Protein AF-A0A953W7Q6-F1 (afdb_monomer_lite)

Sequence (177 aa):
MTNTPSAGTPSPATGPSASTGGFDSTLIAAFLAIGSIFWIFVAARTTDPLMQAHSFVFLSAFILGGFALGWHLYGGGAKSDGYEMGVVKAGVFASMFWGIAGFLVGLIIALQLAYPNLLYFENLPWLNFGRLRPLHTSAVIFAFGGNVLMATSFYVVQRTCRARLYGGLAPWFVFWG

Foldseek 3Di:
DDDDDDPDDPDPPPDPPPPLVPPLLVVQLVVLVVQLVVLVVQLVPDPDPVSVVVSVVSNVVSVVSNVVSVCCVVVDDPPDPAAPCVLLVVLVVQLVVLQVVLVVLVVLLVVCVVCVPPNQDPPDPCNHSVNSVVVSVCSVVCRNVVSVVLSVVSVVCCVVVVHYDRSVCVSVVVSVD

Structure (mmCIF, N/CA/C/O backbone):
data_AF-A0A953W7Q6-F1
#
_entry.id   AF-A0A953W7Q6-F1
#
loop_
_atom_site.group_PDB
_atom_site.id
_atom_site.type_symbol
_atom_site.label_atom_id
_atom_site.label_alt_id
_atom_site.label_comp_id
_atom_site.label_asym_id
_atom_site.label_entity_id
_atom_site.label_seq_id
_atom_site.pdbx_PDB_ins_code
_atom_site.Cartn_x
_atom_site.Cartn_y
_atom_site.Cartn_z
_atom_site.occupancy
_atom_site.B_iso_or_equiv
_atom_site.auth_seq_id
_atom_site.auth_comp_id
_atom_site.auth_asym_id
_atom_site.auth_atom_id
_atom_site.pdbx_PDB_model_num
ATOM 1 N N . MET A 1 1 ? 12.929 37.566 -41.428 1.00 42.78 1 MET A N 1
ATOM 2 C CA . MET A 1 1 ? 14.152 36.785 -41.145 1.00 42.78 1 MET A CA 1
ATOM 3 C C . MET A 1 1 ? 14.306 36.679 -39.636 1.00 42.78 1 MET A C 1
ATOM 5 O O . MET A 1 1 ? 14.917 37.538 -39.021 1.00 42.78 1 MET A O 1
ATOM 9 N N . THR A 1 2 ? 13.684 35.674 -39.029 1.00 42.12 2 THR A N 1
ATOM 10 C CA . THR A 1 2 ? 13.817 35.368 -37.598 1.00 42.12 2 THR A CA 1
ATOM 11 C C . THR A 1 2 ? 14.018 33.863 -37.503 1.00 42.12 2 THR A C 1
ATOM 13 O O . THR A 1 2 ? 13.089 33.093 -37.732 1.00 42.12 2 THR A O 1
ATOM 16 N N . ASN A 1 3 ? 15.270 33.462 -37.294 1.00 40.69 3 ASN A N 1
ATOM 17 C CA . ASN A 1 3 ? 15.700 32.073 -37.203 1.00 40.69 3 ASN A CA 1
ATOM 18 C C . ASN A 1 3 ? 15.048 31.397 -35.989 1.00 40.69 3 ASN A C 1
ATOM 20 O O . ASN A 1 3 ? 15.324 31.763 -34.850 1.00 40.69 3 ASN A O 1
ATOM 24 N N . THR A 1 4 ? 14.201 30.400 -36.231 1.00 51.31 4 THR A N 1
ATOM 25 C CA . THR A 1 4 ? 13.786 29.418 -35.226 1.00 51.31 4 THR A CA 1
ATOM 26 C C . THR A 1 4 ? 14.914 28.397 -35.039 1.00 51.31 4 THR A C 1
ATOM 28 O O . THR A 1 4 ? 15.297 27.765 -36.027 1.00 51.31 4 THR A O 1
ATOM 31 N N . PRO A 1 5 ? 15.451 28.180 -33.827 1.00 43.41 5 PRO A N 1
ATOM 32 C CA . PRO A 1 5 ? 16.357 27.068 -33.581 1.00 43.41 5 PRO A CA 1
ATOM 33 C C . PRO A 1 5 ? 15.558 25.761 -33.602 1.00 43.41 5 PRO A C 1
ATOM 35 O O . PRO A 1 5 ? 14.675 25.546 -32.771 1.00 43.41 5 PRO A O 1
ATOM 38 N N . SER A 1 6 ? 15.858 24.885 -34.562 1.00 43.59 6 SER A N 1
ATOM 39 C CA . SER A 1 6 ? 15.364 23.510 -34.596 1.00 43.59 6 SER A CA 1
ATOM 40 C C . SER A 1 6 ? 15.918 22.753 -33.389 1.00 43.59 6 SER A C 1
ATOM 42 O O . SER A 1 6 ? 17.106 22.423 -33.346 1.00 43.59 6 SER A O 1
ATOM 44 N N . ALA A 1 7 ? 15.069 22.492 -32.396 1.00 45.12 7 ALA A N 1
ATOM 45 C CA . ALA A 1 7 ? 15.386 21.586 -31.305 1.00 45.12 7 ALA A CA 1
ATOM 46 C C . ALA A 1 7 ? 15.611 20.187 -31.895 1.00 45.12 7 ALA A C 1
ATOM 48 O O . ALA A 1 7 ? 14.668 19.514 -32.311 1.00 45.12 7 ALA A O 1
ATOM 49 N N . GLY A 1 8 ? 16.880 19.790 -31.987 1.00 40.59 8 GLY A N 1
ATOM 50 C CA . GLY A 1 8 ? 17.274 18.451 -32.387 1.00 40.59 8 GLY A CA 1
ATOM 51 C C . GLY A 1 8 ? 16.593 17.426 -31.490 1.00 40.59 8 GLY A C 1
ATOM 52 O O . GLY A 1 8 ? 16.661 17.503 -30.264 1.00 40.59 8 GLY A O 1
ATOM 53 N N . THR A 1 9 ? 15.917 16.470 -32.113 1.00 50.75 9 THR A N 1
ATOM 54 C CA . THR A 1 9 ? 15.455 15.248 -31.464 1.00 50.75 9 THR A CA 1
ATOM 55 C C . THR A 1 9 ? 16.659 14.568 -30.804 1.00 50.75 9 THR A C 1
ATOM 57 O O . THR A 1 9 ? 17.615 14.250 -31.518 1.00 50.75 9 THR A O 1
ATOM 60 N N . PRO A 1 10 ? 16.676 14.340 -29.479 1.00 44.75 10 PRO A N 1
ATOM 61 C CA . PRO A 1 10 ? 17.738 13.551 -28.879 1.00 44.75 10 PRO A CA 1
ATOM 62 C C . PRO A 1 10 ? 17.629 12.121 -29.417 1.00 44.75 10 PRO A C 1
ATOM 64 O O . PRO A 1 10 ? 16.646 11.425 -29.169 1.00 44.75 10 PRO A O 1
ATOM 67 N N . SER A 1 11 ? 18.632 11.716 -30.198 1.00 45.62 11 SER A N 1
ATOM 68 C CA . SER A 1 11 ? 18.830 10.333 -30.628 1.00 45.62 11 SER A CA 1
ATOM 69 C C . SER A 1 11 ? 18.848 9.422 -29.392 1.00 45.62 11 SER A C 1
ATOM 71 O O . SER A 1 11 ? 19.530 9.765 -28.418 1.00 45.62 11 SER A O 1
ATOM 73 N N . PRO A 1 12 ? 18.113 8.295 -29.373 1.00 48.38 12 PRO A N 1
ATOM 74 C CA . PRO A 1 12 ? 18.183 7.363 -28.262 1.00 48.38 12 PRO A CA 1
ATOM 75 C C . PRO A 1 12 ? 19.589 6.765 -28.232 1.00 48.38 12 PRO A C 1
ATOM 77 O O . PRO A 1 12 ? 20.006 6.055 -29.146 1.00 48.38 12 PRO A O 1
ATOM 80 N N . ALA A 1 13 ? 20.338 7.083 -27.178 1.00 43.53 13 ALA A N 1
ATOM 81 C CA . ALA A 1 13 ? 21.590 6.416 -26.878 1.00 43.53 13 ALA A CA 1
ATOM 82 C C . ALA A 1 13 ? 21.295 4.920 -26.708 1.00 43.53 13 ALA A C 1
ATOM 84 O O . ALA A 1 13 ? 20.716 4.501 -25.707 1.00 43.53 13 ALA A O 1
ATOM 85 N N . THR A 1 14 ? 21.676 4.119 -27.701 1.00 50.81 14 THR A N 1
ATOM 86 C CA . THR A 1 14 ? 21.707 2.659 -27.629 1.00 50.81 14 THR A CA 1
ATOM 87 C C . THR A 1 14 ? 22.795 2.249 -26.642 1.00 50.81 14 THR A C 1
ATOM 89 O O . THR A 1 14 ? 23.915 1.911 -27.023 1.00 50.81 14 THR A O 1
ATOM 92 N N . GLY A 1 15 ? 22.484 2.351 -25.352 1.00 34.62 15 GLY A N 1
ATOM 93 C CA . GLY A 1 15 ? 23.234 1.686 -24.299 1.00 34.62 15 GLY A CA 1
ATOM 94 C C . GLY A 1 15 ? 22.973 0.177 -24.358 1.00 34.62 15 GLY A C 1
ATOM 95 O O . GLY A 1 15 ? 21.884 -0.236 -24.769 1.00 34.62 15 GLY A O 1
ATOM 96 N N . PRO A 1 16 ? 23.947 -0.664 -23.975 1.00 36.44 16 PRO A N 1
ATOM 97 C CA . PRO A 1 16 ? 23.764 -2.108 -23.945 1.00 36.44 16 PRO A CA 1
ATOM 98 C C . PRO A 1 16 ? 22.561 -2.434 -23.057 1.00 36.44 16 PRO A C 1
ATOM 100 O O . PRO A 1 16 ? 22.507 -2.021 -21.898 1.00 36.44 16 PRO A O 1
ATOM 103 N N . SER A 1 17 ? 21.575 -3.142 -23.616 1.00 42.81 17 SER A N 1
ATOM 104 C CA . SER A 1 17 ? 20.378 -3.559 -22.895 1.00 42.81 17 SER A CA 1
ATOM 105 C C . SER A 1 17 ? 20.794 -4.488 -21.758 1.00 42.81 17 SER A C 1
ATOM 107 O O . SER A 1 17 ? 20.996 -5.685 -21.972 1.00 42.81 17 SER A O 1
ATOM 109 N N . ALA A 1 18 ? 20.956 -3.934 -20.559 1.00 42.53 18 ALA A N 1
ATOM 110 C CA . ALA A 1 18 ? 21.158 -4.719 -19.360 1.00 42.53 18 ALA A CA 1
ATOM 111 C C . ALA A 1 18 ? 19.944 -5.642 -19.221 1.00 42.53 18 ALA A C 1
ATOM 113 O O . ALA A 1 18 ? 18.811 -5.203 -19.022 1.00 42.53 18 ALA A O 1
ATOM 114 N N . SER A 1 19 ? 20.175 -6.937 -19.405 1.00 46.72 19 SER A N 1
ATOM 115 C CA . SER A 1 19 ? 19.220 -8.000 -19.133 1.00 46.72 19 SER A CA 1
ATOM 116 C C . SER A 1 19 ? 19.023 -8.110 -17.618 1.00 46.72 19 SER A C 1
ATOM 118 O O . SER A 1 19 ? 19.455 -9.073 -16.990 1.00 46.72 19 SER A O 1
ATOM 120 N N . THR A 1 20 ? 18.406 -7.102 -17.004 1.00 50.03 20 THR A N 1
ATOM 121 C CA . THR A 1 20 ? 18.230 -7.023 -15.545 1.00 50.03 20 THR A CA 1
ATOM 122 C C . THR A 1 20 ? 17.230 -8.065 -15.031 1.00 50.03 20 THR A C 1
ATOM 124 O O . THR A 1 20 ? 17.246 -8.408 -13.861 1.00 50.03 20 THR A O 1
ATOM 127 N N . GLY A 1 21 ? 16.430 -8.683 -15.907 1.00 53.12 21 GLY A N 1
ATOM 128 C CA . GLY A 1 21 ? 15.496 -9.743 -15.514 1.00 53.12 21 GLY A CA 1
ATOM 129 C C . GLY A 1 21 ? 16.141 -11.071 -15.093 1.00 53.12 21 GLY A C 1
ATOM 130 O O . GLY A 1 21 ? 15.445 -11.905 -14.527 1.00 53.12 21 GLY A O 1
ATOM 131 N N . GLY A 1 22 ? 17.433 -11.306 -15.357 1.00 59.66 22 GLY A N 1
ATOM 132 C CA . GLY A 1 22 ? 18.073 -12.605 -15.095 1.00 59.66 22 GLY A CA 1
ATOM 133 C C . GLY A 1 22 ? 18.510 -12.822 -13.642 1.00 59.66 22 GLY A C 1
ATOM 134 O O . GLY A 1 22 ? 18.363 -13.918 -13.111 1.00 59.66 22 GLY A O 1
ATOM 135 N N . PHE A 1 23 ? 19.027 -11.788 -12.977 1.00 62.53 23 PHE A N 1
ATOM 136 C CA . PHE A 1 23 ? 19.552 -11.911 -11.611 1.00 62.53 23 PHE A CA 1
ATOM 137 C C . PHE A 1 23 ? 18.424 -11.888 -10.571 1.00 62.53 23 PHE A C 1
ATOM 139 O O . PHE A 1 23 ? 18.364 -12.746 -9.697 1.00 62.53 23 PHE A O 1
ATOM 146 N N . ASP A 1 24 ? 17.456 -10.985 -10.728 1.00 67.88 24 ASP A N 1
ATOM 147 C CA . ASP A 1 24 ? 16.324 -10.889 -9.803 1.00 67.88 24 ASP A CA 1
ATOM 148 C C . ASP A 1 24 ? 15.435 -12.138 -9.867 1.00 67.88 24 ASP A C 1
ATOM 150 O O . ASP A 1 24 ? 15.023 -12.672 -8.841 1.00 67.88 24 ASP A O 1
ATOM 154 N N . SER A 1 25 ? 15.184 -12.670 -11.067 1.00 65.94 25 SER A N 1
ATOM 155 C CA . SER A 1 25 ? 14.363 -13.875 -11.229 1.00 65.94 25 SER A CA 1
ATOM 156 C C . SER A 1 25 ? 15.033 -15.138 -10.699 1.00 65.94 25 SER A C 1
ATOM 158 O O . SER A 1 25 ? 14.349 -15.991 -10.141 1.00 65.94 25 SER A O 1
ATOM 160 N N . THR A 1 26 ? 16.357 -15.256 -10.822 1.00 73.75 26 THR A N 1
ATOM 161 C CA . THR A 1 26 ? 17.106 -16.399 -10.282 1.00 73.75 26 THR A CA 1
ATOM 162 C C . THR A 1 26 ? 17.170 -16.355 -8.761 1.00 73.75 26 THR A C 1
ATOM 164 O O . THR A 1 26 ? 16.975 -17.389 -8.125 1.00 73.75 26 THR A O 1
ATOM 167 N N . LEU A 1 27 ? 17.339 -15.171 -8.163 1.00 76.44 27 LEU A N 1
ATOM 168 C CA . LEU A 1 27 ? 17.252 -14.998 -6.712 1.00 76.44 27 LEU A CA 1
ATOM 169 C C . LEU A 1 27 ? 15.847 -15.293 -6.174 1.00 76.44 27 LEU A C 1
ATOM 171 O O . LEU A 1 27 ? 15.713 -16.016 -5.186 1.00 76.44 27 LEU A O 1
ATOM 175 N N . ILE A 1 28 ? 14.798 -14.790 -6.834 1.00 74.06 28 ILE A N 1
ATOM 176 C CA . ILE A 1 28 ? 13.408 -15.058 -6.438 1.00 74.06 28 ILE A CA 1
ATOM 177 C C . ILE A 1 28 ? 13.089 -16.551 -6.607 1.00 74.06 28 ILE A C 1
ATOM 179 O O . ILE A 1 28 ? 12.510 -17.153 -5.707 1.00 74.06 28 ILE A O 1
ATOM 183 N N . ALA A 1 29 ? 13.513 -17.186 -7.703 1.00 77.44 29 ALA A N 1
ATOM 184 C CA . ALA A 1 29 ? 13.323 -18.621 -7.914 1.00 77.44 29 ALA A CA 1
ATOM 185 C C . ALA A 1 29 ? 14.053 -19.464 -6.856 1.00 77.44 29 ALA A C 1
ATOM 187 O O . ALA A 1 29 ? 13.475 -20.413 -6.330 1.00 77.44 29 ALA A O 1
ATOM 188 N N . ALA A 1 30 ? 15.292 -19.101 -6.504 1.00 81.38 30 ALA A N 1
ATOM 189 C CA . ALA A 1 30 ? 16.055 -19.778 -5.460 1.00 81.38 30 ALA A CA 1
ATOM 190 C C . ALA A 1 30 ? 15.378 -19.643 -4.089 1.00 81.38 30 ALA A C 1
ATOM 192 O O . ALA A 1 30 ? 15.218 -20.638 -3.383 1.00 81.38 30 ALA A O 1
ATOM 193 N N . PHE A 1 31 ? 14.915 -18.441 -3.735 1.00 83.50 31 PHE A N 1
ATOM 194 C CA . PHE A 1 31 ? 14.163 -18.210 -2.503 1.00 83.50 31 PHE A CA 1
ATOM 195 C C . PHE A 1 31 ? 12.870 -19.031 -2.461 1.00 83.50 31 PHE A C 1
ATOM 197 O O . PHE A 1 31 ? 12.588 -19.689 -1.459 1.00 83.50 31 PHE A O 1
ATOM 204 N N . LEU A 1 32 ? 12.104 -19.043 -3.556 1.00 83.81 32 LEU A N 1
ATOM 205 C CA . LEU A 1 32 ? 10.852 -19.791 -3.636 1.00 83.81 32 LEU A CA 1
ATOM 206 C C . LEU A 1 32 ? 11.080 -21.305 -3.535 1.00 83.81 32 LEU A C 1
ATOM 208 O O . LEU A 1 32 ? 10.343 -21.993 -2.829 1.00 83.81 32 LEU A O 1
ATOM 212 N N . ALA A 1 33 ? 12.131 -21.818 -4.179 1.00 81.44 33 ALA A N 1
ATOM 213 C CA . ALA A 1 33 ? 12.507 -23.225 -4.106 1.00 81.44 33 ALA A CA 1
ATOM 214 C C . ALA A 1 33 ? 12.926 -23.623 -2.683 1.00 81.44 33 ALA A C 1
ATOM 216 O O . ALA A 1 33 ? 12.371 -24.571 -2.127 1.00 81.44 33 ALA A O 1
ATOM 217 N N . ILE A 1 34 ? 13.836 -22.870 -2.055 1.00 86.81 34 ILE A N 1
ATOM 218 C CA . ILE A 1 34 ? 14.303 -23.141 -0.685 1.00 86.81 34 ILE A CA 1
ATOM 219 C C . ILE A 1 34 ? 13.139 -23.050 0.310 1.00 86.81 34 ILE A C 1
ATOM 221 O O . ILE A 1 34 ? 12.972 -23.939 1.145 1.00 86.81 34 ILE A O 1
ATOM 225 N N . GLY A 1 35 ? 12.298 -22.020 0.191 1.00 81.00 35 GLY A N 1
ATOM 226 C CA . GLY A 1 35 ? 11.122 -21.845 1.038 1.00 81.00 35 GLY A CA 1
ATOM 227 C C . GLY A 1 35 ? 10.109 -22.979 0.884 1.00 81.00 35 GLY A C 1
ATOM 228 O O . GLY A 1 35 ? 9.614 -23.489 1.886 1.00 81.00 35 GLY A O 1
ATOM 229 N N . SER A 1 36 ? 9.856 -23.447 -0.343 1.00 77.69 36 SER A N 1
ATOM 230 C CA . SER A 1 36 ? 8.955 -24.585 -0.575 1.00 77.69 36 SER A CA 1
ATOM 231 C C . SER A 1 36 ? 9.454 -25.869 0.099 1.00 77.69 36 SER A C 1
ATOM 233 O O . SER A 1 36 ? 8.681 -26.550 0.771 1.00 77.69 36 SER A O 1
ATOM 235 N N . ILE A 1 37 ? 10.758 -26.156 0.015 1.00 83.62 37 ILE A N 1
ATOM 236 C CA . ILE A 1 37 ? 11.377 -27.333 0.642 1.00 83.62 37 ILE A CA 1
ATOM 237 C C . ILE A 1 37 ? 11.303 -27.228 2.171 1.00 83.62 37 ILE A C 1
ATOM 239 O O . ILE A 1 37 ? 10.946 -28.198 2.843 1.00 83.62 37 ILE A O 1
ATOM 243 N N . PHE A 1 38 ? 11.586 -26.046 2.722 1.00 83.50 38 PHE A N 1
ATOM 244 C CA . PHE A 1 38 ? 11.507 -25.789 4.158 1.00 83.50 38 PHE A CA 1
ATOM 245 C C . PHE A 1 38 ? 10.089 -26.017 4.703 1.00 83.50 38 PHE A C 1
ATOM 247 O O . PHE A 1 38 ? 9.914 -26.731 5.690 1.00 83.50 38 PHE A O 1
ATOM 254 N N . TRP A 1 39 ? 9.059 -25.486 4.037 1.00 80.88 39 TRP A N 1
ATOM 255 C CA . TRP A 1 39 ? 7.675 -25.638 4.494 1.00 80.88 39 TRP A CA 1
ATOM 256 C C . TRP A 1 39 ? 7.111 -27.046 4.291 1.00 80.88 39 TRP A C 1
ATOM 258 O O . TRP A 1 39 ? 6.326 -27.493 5.125 1.00 80.88 39 TRP A O 1
ATOM 268 N N . ILE A 1 40 ? 7.555 -27.789 3.271 1.00 83.00 40 ILE A N 1
ATOM 269 C CA . ILE A 1 40 ? 7.254 -29.228 3.146 1.00 83.00 40 ILE A CA 1
ATOM 270 C C . ILE A 1 40 ? 7.820 -29.996 4.345 1.00 83.00 40 ILE A C 1
ATOM 272 O O . ILE A 1 40 ? 7.129 -30.830 4.932 1.00 83.00 40 ILE A O 1
ATOM 276 N N . PHE A 1 41 ? 9.058 -29.698 4.745 1.00 84.25 41 PHE A N 1
ATOM 277 C CA . PHE A 1 41 ? 9.693 -30.346 5.891 1.00 84.25 41 PHE A CA 1
ATOM 278 C C . PHE A 1 41 ? 8.976 -30.024 7.211 1.00 84.25 41 PHE A C 1
ATOM 280 O O . PHE A 1 41 ? 8.737 -30.921 8.019 1.00 84.25 41 PHE A O 1
ATOM 287 N N . VAL A 1 42 ? 8.572 -28.767 7.417 1.00 79.00 42 VAL A N 1
ATOM 288 C CA . VAL A 1 42 ? 7.802 -28.354 8.603 1.00 79.00 42 VAL A CA 1
ATOM 289 C C . VAL A 1 42 ? 6.411 -28.996 8.612 1.00 79.00 42 VAL A C 1
ATOM 291 O O . VAL A 1 42 ? 5.997 -29.531 9.644 1.00 79.00 42 VAL A O 1
ATOM 294 N N . ALA A 1 43 ? 5.718 -29.040 7.470 1.00 75.00 43 ALA A N 1
ATOM 295 C CA . ALA A 1 43 ? 4.421 -29.706 7.343 1.00 75.00 43 ALA A CA 1
ATOM 296 C C . ALA A 1 43 ? 4.507 -31.208 7.669 1.00 75.00 43 ALA A C 1
ATOM 298 O O . ALA A 1 43 ? 3.607 -31.750 8.304 1.00 75.00 43 ALA A O 1
ATOM 299 N N . ALA A 1 44 ? 5.608 -31.867 7.293 1.00 77.75 44 ALA A N 1
ATOM 300 C CA . ALA A 1 44 ? 5.834 -33.287 7.560 1.00 77.75 44 ALA A CA 1
ATOM 301 C C . ALA A 1 44 ? 6.154 -33.606 9.033 1.00 77.75 44 ALA A C 1
ATOM 303 O O . ALA A 1 44 ? 6.036 -34.759 9.448 1.00 77.75 44 ALA A O 1
ATOM 304 N N . ARG A 1 45 ? 6.595 -32.619 9.826 1.00 80.12 45 ARG A N 1
ATOM 305 C CA . ARG A 1 45 ? 7.062 -32.820 11.214 1.00 80.12 45 ARG A CA 1
ATOM 306 C C . ARG A 1 45 ? 6.143 -32.216 12.274 1.00 80.12 45 ARG A C 1
ATOM 308 O O . ARG A 1 45 ? 6.406 -32.387 13.461 1.00 80.12 45 ARG A O 1
ATOM 315 N N . THR A 1 46 ? 5.078 -31.535 11.867 1.00 78.38 46 THR A N 1
ATOM 316 C CA . THR A 1 46 ? 4.162 -30.850 12.780 1.00 78.38 46 THR A CA 1
ATOM 317 C C . THR A 1 46 ? 3.008 -31.758 13.200 1.00 78.38 46 THR A C 1
ATOM 319 O O . THR A 1 46 ? 2.268 -32.250 12.353 1.00 78.38 46 THR A O 1
ATOM 322 N N . THR A 1 47 ? 2.824 -31.942 14.510 1.00 73.62 47 THR A N 1
ATOM 323 C CA . THR A 1 47 ? 1.716 -32.715 15.104 1.00 73.62 47 THR A CA 1
ATOM 324 C C . THR A 1 47 ? 0.517 -31.856 15.521 1.00 73.62 47 THR A C 1
ATOM 326 O O . THR A 1 47 ? -0.567 -32.394 15.730 1.00 73.62 47 THR A O 1
ATOM 329 N N . ASP A 1 48 ? 0.685 -30.533 15.626 1.00 83.62 48 ASP A N 1
ATOM 330 C CA . ASP A 1 48 ? -0.372 -29.610 16.052 1.00 83.62 48 ASP A CA 1
ATOM 331 C C . ASP A 1 48 ? -1.255 -29.152 14.873 1.00 83.62 48 ASP A C 1
ATOM 333 O O . ASP A 1 48 ? -0.732 -28.571 13.913 1.00 83.62 48 ASP A O 1
ATOM 337 N N . PRO A 1 49 ? -2.597 -29.298 14.947 1.00 78.69 49 PRO A N 1
ATOM 338 C CA . PRO A 1 49 ? -3.505 -28.964 13.842 1.00 78.69 49 PRO A CA 1
ATOM 339 C C . PRO A 1 49 ? -3.412 -27.504 13.372 1.00 78.69 49 PRO A C 1
ATOM 341 O O . PRO A 1 49 ? -3.499 -27.220 12.177 1.00 78.69 49 PRO A O 1
ATOM 344 N N . LEU A 1 50 ? -3.192 -26.563 14.301 1.00 83.25 50 LEU A N 1
ATOM 345 C CA . LEU A 1 50 ? -3.059 -25.140 13.974 1.00 83.25 50 LEU A CA 1
ATOM 346 C C . LEU A 1 50 ? -1.779 -24.849 13.177 1.00 83.25 50 LEU A C 1
ATOM 348 O O . LEU A 1 50 ? -1.813 -24.080 12.218 1.00 83.25 50 LEU A O 1
ATOM 352 N N . MET A 1 51 ? -0.652 -25.456 13.552 1.00 80.50 51 MET A N 1
ATOM 353 C CA . MET A 1 51 ? 0.635 -25.229 12.886 1.00 80.50 51 MET A CA 1
ATOM 354 C C . MET A 1 51 ? 0.713 -25.978 11.550 1.00 80.50 51 MET A C 1
ATOM 356 O O . MET A 1 51 ? 1.336 -25.498 10.599 1.00 80.50 51 MET A O 1
ATOM 360 N N . GLN A 1 52 ? -0.009 -27.094 11.429 1.00 78.06 52 GLN A N 1
ATOM 361 C CA . GLN A 1 52 ? -0.181 -27.802 10.167 1.00 78.06 52 GLN A CA 1
ATOM 362 C C . GLN A 1 52 ? -0.957 -26.946 9.151 1.00 78.06 52 GLN A C 1
ATOM 364 O O . GLN A 1 52 ? -0.517 -26.797 8.012 1.00 78.06 52 GLN A O 1
ATOM 369 N N . ALA A 1 53 ? -2.050 -26.297 9.576 1.00 82.88 53 ALA A N 1
ATOM 370 C CA . ALA A 1 53 ? -2.803 -25.369 8.731 1.00 82.88 53 ALA A CA 1
ATOM 371 C C . ALA A 1 53 ? -1.939 -24.189 8.246 1.00 82.88 53 ALA A C 1
ATOM 373 O O . ALA A 1 53 ? -1.942 -23.876 7.056 1.00 82.88 53 ALA A O 1
ATOM 374 N N . HIS A 1 54 ? -1.137 -23.583 9.129 1.00 81.94 54 HIS A N 1
ATOM 375 C CA . HIS A 1 54 ? -0.211 -22.511 8.741 1.00 81.94 54 HIS A CA 1
ATOM 376 C C . HIS A 1 54 ? 0.839 -22.998 7.736 1.00 81.94 54 HIS A C 1
ATOM 378 O O . HIS A 1 54 ? 1.099 -22.320 6.744 1.00 81.94 54 HIS A O 1
ATOM 384 N N . SER A 1 55 ? 1.388 -24.198 7.940 1.00 80.06 55 SER A N 1
ATOM 385 C CA . SER A 1 55 ? 2.365 -24.793 7.021 1.00 80.06 55 SER A CA 1
ATOM 386 C C . SER A 1 55 ? 1.781 -25.005 5.620 1.00 80.06 55 SER A C 1
ATOM 388 O O . SER A 1 55 ? 2.460 -24.735 4.631 1.00 80.06 55 SER A O 1
ATOM 390 N N . PHE A 1 56 ? 0.508 -25.409 5.512 1.00 82.75 56 PHE A N 1
ATOM 391 C CA . PHE A 1 56 ? -0.183 -25.529 4.224 1.00 82.75 56 PHE A CA 1
ATOM 392 C C . PHE A 1 56 ? -0.439 -24.178 3.551 1.00 82.75 56 PHE A C 1
ATOM 394 O O . PHE A 1 56 ? -0.246 -24.064 2.340 1.00 82.75 56 PHE A O 1
ATOM 401 N N . VAL A 1 57 ? -0.821 -23.146 4.313 1.00 84.88 57 VAL A N 1
ATOM 402 C CA . VAL A 1 57 ? -0.992 -21.785 3.776 1.00 84.88 57 VAL A CA 1
ATOM 403 C C . VAL A 1 57 ? 0.332 -21.270 3.210 1.00 84.88 57 VAL A C 1
ATOM 405 O O . VAL A 1 57 ? 0.370 -20.848 2.054 1.00 84.88 57 VAL A O 1
ATOM 408 N N . PHE A 1 58 ? 1.433 -21.385 3.958 1.00 82.19 58 PHE A N 1
ATOM 409 C CA . PHE A 1 58 ? 2.748 -20.971 3.467 1.00 82.19 58 PHE A CA 1
ATOM 410 C C . PHE A 1 58 ? 3.193 -21.790 2.255 1.00 82.19 58 PHE A C 1
ATOM 412 O O . PHE A 1 58 ? 3.581 -21.207 1.245 1.00 82.19 58 PHE A O 1
ATOM 419 N N . LEU A 1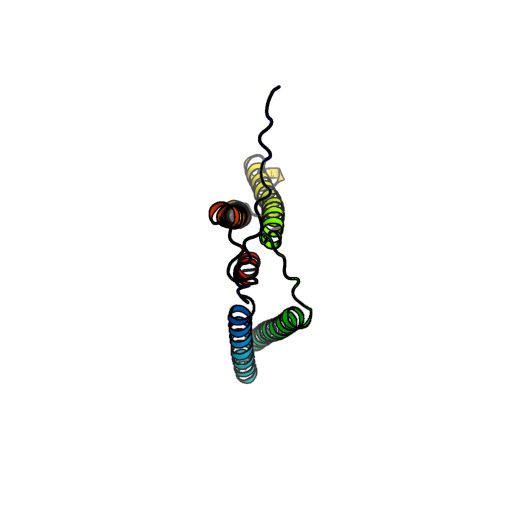 59 ? 3.066 -23.118 2.291 1.00 84.69 59 LEU A N 1
ATOM 420 C CA . LEU A 1 59 ? 3.410 -23.970 1.152 1.00 84.69 59 LEU A CA 1
ATOM 421 C C . LEU A 1 59 ? 2.630 -23.577 -0.112 1.00 84.69 59 LEU A C 1
ATOM 423 O O . LEU A 1 59 ? 3.219 -23.4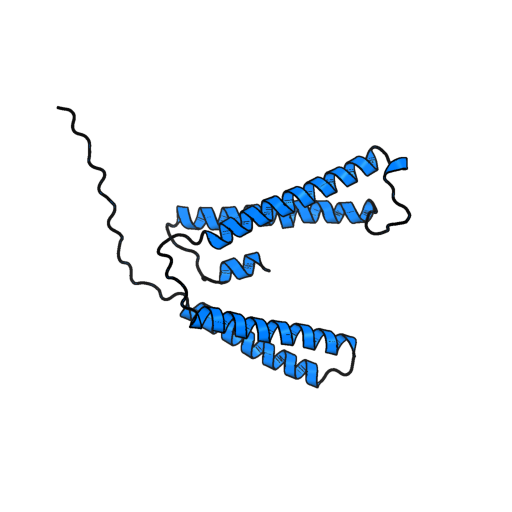49 -1.185 1.00 84.69 59 LEU A O 1
ATOM 427 N N . SER A 1 60 ? 1.325 -23.327 0.019 1.00 82.56 60 SER A N 1
ATOM 428 C CA . SER A 1 60 ? 0.494 -22.888 -1.103 1.00 82.56 60 SER A CA 1
ATOM 429 C C . SER A 1 60 ? 0.965 -21.548 -1.682 1.00 82.56 60 SER A C 1
ATOM 431 O O . SER A 1 60 ? 1.069 -21.418 -2.901 1.00 82.56 60 SER A O 1
ATOM 433 N N . ALA A 1 61 ? 1.349 -20.588 -0.834 1.00 82.44 61 ALA A N 1
ATOM 434 C CA . ALA A 1 61 ? 1.870 -19.293 -1.262 1.00 82.44 61 ALA A CA 1
ATOM 435 C C . ALA A 1 61 ? 3.209 -19.424 -2.013 1.00 82.44 61 ALA A C 1
ATOM 437 O O . ALA A 1 61 ? 3.403 -18.778 -3.042 1.00 82.44 61 ALA A O 1
ATOM 438 N N . PHE A 1 62 ? 4.106 -20.302 -1.552 1.00 82.38 62 PHE A N 1
ATOM 439 C CA . PHE A 1 62 ? 5.387 -20.575 -2.213 1.00 82.38 62 PHE A CA 1
ATOM 440 C C . PHE A 1 62 ? 5.213 -21.258 -3.579 1.00 82.38 62 PHE A C 1
ATOM 442 O O . PHE A 1 62 ? 5.881 -20.881 -4.543 1.00 82.38 62 PHE A O 1
ATOM 449 N N . ILE A 1 63 ? 4.284 -22.213 -3.694 1.00 82.19 63 ILE A N 1
ATOM 450 C CA . ILE A 1 63 ? 3.973 -22.888 -4.965 1.00 82.19 63 ILE A CA 1
ATOM 451 C C . ILE A 1 63 ? 3.334 -21.911 -5.961 1.00 82.19 63 ILE A C 1
ATOM 453 O O . ILE A 1 63 ? 3.760 -21.842 -7.115 1.00 82.19 63 ILE A O 1
ATOM 457 N N . LEU A 1 64 ? 2.349 -21.120 -5.521 1.00 83.12 64 LEU A N 1
ATOM 458 C CA . LEU A 1 64 ? 1.701 -20.105 -6.357 1.00 83.12 64 LEU A CA 1
ATOM 459 C C . LEU A 1 64 ? 2.689 -19.021 -6.802 1.00 83.12 64 LEU A C 1
ATOM 461 O O . LEU A 1 64 ? 2.665 -18.619 -7.964 1.00 83.12 64 LEU A O 1
ATOM 465 N N . GLY A 1 65 ? 3.597 -18.597 -5.918 1.00 77.06 65 GLY A N 1
ATOM 466 C CA . GLY A 1 65 ? 4.681 -17.674 -6.253 1.00 77.06 65 GLY A CA 1
ATOM 467 C C . GLY A 1 65 ? 5.624 -18.241 -7.317 1.00 77.06 65 GLY A C 1
ATOM 468 O O . GLY A 1 65 ? 5.961 -17.543 -8.272 1.00 77.06 65 GLY A O 1
ATOM 469 N N . GLY A 1 66 ? 5.997 -19.523 -7.206 1.00 78.44 66 GLY A N 1
ATOM 470 C CA . GLY A 1 66 ? 6.817 -20.215 -8.207 1.00 78.44 66 GLY A CA 1
ATOM 471 C C . GLY A 1 66 ? 6.128 -20.313 -9.567 1.00 78.44 66 GLY A C 1
ATOM 472 O O . GLY A 1 66 ? 6.738 -20.032 -10.599 1.00 78.44 66 GLY A O 1
ATOM 473 N N . PHE A 1 67 ? 4.833 -20.636 -9.570 1.00 78.88 67 PHE A N 1
ATOM 474 C CA . PHE A 1 67 ? 4.021 -20.687 -10.783 1.00 78.88 67 PHE A CA 1
ATOM 475 C C . PHE A 1 67 ? 3.866 -19.307 -11.440 1.00 78.88 67 PHE A C 1
ATOM 477 O O . PHE A 1 67 ? 4.062 -19.178 -12.647 1.00 78.88 67 PHE A O 1
ATOM 484 N N . ALA A 1 68 ? 3.578 -18.263 -10.658 1.00 75.31 68 ALA A N 1
ATOM 485 C CA . ALA A 1 68 ? 3.455 -16.892 -11.150 1.00 75.31 68 ALA A CA 1
ATOM 486 C C . ALA A 1 68 ? 4.779 -16.361 -11.720 1.00 75.31 68 ALA A C 1
ATOM 488 O O . ALA A 1 68 ? 4.779 -15.704 -12.762 1.00 75.31 68 ALA A O 1
ATOM 489 N N . LEU A 1 69 ? 5.913 -16.688 -11.087 1.00 71.44 69 LEU A N 1
ATOM 490 C CA . LEU A 1 69 ? 7.237 -16.362 -11.613 1.00 71.44 69 LEU A CA 1
ATOM 491 C C . LEU A 1 69 ? 7.490 -17.081 -12.941 1.00 71.44 69 LEU A C 1
ATOM 493 O O . LEU A 1 69 ? 7.900 -16.442 -13.905 1.00 71.44 69 LEU A O 1
ATOM 497 N N . GLY A 1 70 ? 7.193 -18.382 -13.020 1.00 70.44 70 GLY A N 1
ATOM 498 C CA . GLY A 1 70 ? 7.274 -19.143 -14.266 1.00 70.44 70 GLY A CA 1
ATOM 499 C C . GLY A 1 70 ? 6.433 -18.503 -15.370 1.00 70.44 70 GLY A C 1
ATOM 500 O O . GLY A 1 70 ? 6.944 -18.223 -16.450 1.00 70.44 70 GLY A O 1
ATOM 501 N N . TRP A 1 71 ? 5.174 -18.173 -15.083 1.00 71.94 71 TRP A N 1
ATOM 502 C CA . TRP A 1 71 ? 4.291 -17.481 -16.023 1.00 71.94 71 TRP A CA 1
ATOM 503 C C . TRP A 1 71 ? 4.857 -16.129 -16.477 1.00 71.94 71 TRP A C 1
ATOM 505 O O . TRP A 1 71 ? 4.790 -15.792 -17.656 1.00 71.94 71 TRP A O 1
ATOM 515 N N . HIS A 1 72 ? 5.457 -15.362 -15.568 1.00 66.69 72 HIS A N 1
ATOM 516 C CA . HIS A 1 72 ? 6.057 -14.068 -15.885 1.00 66.69 72 HIS A CA 1
ATOM 517 C C . HIS A 1 72 ? 7.320 -14.190 -16.757 1.00 66.69 72 HIS A C 1
ATOM 519 O O . HIS A 1 72 ? 7.547 -13.355 -17.632 1.00 66.69 72 HIS A O 1
ATOM 525 N N . LEU A 1 73 ? 8.121 -15.241 -16.552 1.00 66.94 73 LEU A N 1
ATOM 526 C CA . LEU A 1 73 ? 9.331 -15.509 -17.334 1.00 66.94 73 LEU A CA 1
ATOM 527 C C . LEU A 1 73 ? 9.016 -16.093 -18.718 1.00 66.94 73 LEU A C 1
ATOM 529 O O . LEU A 1 73 ? 9.599 -15.659 -19.711 1.00 66.94 73 LEU A O 1
ATOM 533 N N . TYR A 1 74 ? 8.082 -17.045 -18.796 1.00 66.62 74 TYR A N 1
ATOM 534 C CA . TYR A 1 74 ? 7.697 -17.709 -20.047 1.00 66.62 74 TYR A CA 1
ATOM 535 C C . TYR A 1 74 ? 6.681 -16.905 -20.874 1.00 66.62 74 TYR A C 1
ATOM 537 O O . TYR A 1 74 ? 6.618 -17.075 -22.088 1.00 66.62 74 TYR A O 1
ATOM 545 N N . GLY A 1 75 ? 5.917 -16.002 -20.252 1.00 61.38 75 GLY A N 1
ATOM 546 C CA . GLY A 1 75 ? 4.884 -15.187 -20.903 1.00 61.38 75 GLY A CA 1
ATOM 547 C C . GLY A 1 75 ? 5.398 -14.011 -21.741 1.00 61.38 75 GLY A C 1
ATOM 548 O O . GLY A 1 75 ? 4.588 -13.270 -22.289 1.00 61.38 75 GLY A O 1
ATOM 549 N N . GLY A 1 76 ? 6.718 -13.827 -21.857 1.00 52.62 76 GLY A N 1
ATOM 550 C CA . GLY A 1 76 ? 7.315 -12.751 -22.647 1.00 52.62 76 GLY A CA 1
ATOM 551 C C . GLY A 1 76 ? 7.127 -11.382 -21.994 1.00 52.62 76 GLY A C 1
ATOM 552 O O . GLY A 1 76 ? 6.255 -10.606 -22.378 1.00 52.62 76 GLY A O 1
ATOM 553 N N . GLY A 1 77 ? 7.975 -11.057 -21.015 1.00 52.47 77 GLY A N 1
ATOM 554 C CA . GLY A 1 77 ? 8.031 -9.719 -20.428 1.00 52.47 77 GLY A CA 1
ATOM 555 C C . GLY A 1 77 ? 8.295 -8.666 -21.507 1.00 52.47 77 GLY A C 1
ATOM 556 O O . GLY A 1 77 ? 9.392 -8.596 -22.065 1.00 52.47 77 GLY A O 1
ATOM 557 N N . ALA A 1 78 ? 7.282 -7.859 -21.824 1.00 50.06 78 ALA A N 1
ATOM 558 C CA . ALA A 1 78 ? 7.406 -6.777 -22.788 1.00 50.06 78 ALA A CA 1
ATOM 559 C C . ALA A 1 78 ? 8.539 -5.833 -22.354 1.00 50.06 78 ALA A C 1
ATOM 561 O O . ALA A 1 78 ? 8.488 -5.231 -21.278 1.00 50.06 78 ALA A O 1
ATOM 562 N N . LYS A 1 79 ? 9.568 -5.696 -23.200 1.00 53.44 79 LYS A N 1
ATOM 563 C CA . LYS A 1 79 ? 10.617 -4.682 -23.041 1.00 53.44 79 LYS A CA 1
ATOM 564 C C . LYS A 1 79 ? 9.975 -3.304 -23.169 1.00 53.44 79 LYS A C 1
ATOM 566 O O . LYS A 1 79 ? 9.770 -2.794 -24.264 1.00 53.44 79 LYS A O 1
ATOM 571 N N . SER A 1 80 ? 9.611 -2.719 -22.036 1.00 58.31 80 SER A N 1
ATOM 572 C CA . SER A 1 80 ? 9.156 -1.337 -21.969 1.00 58.31 80 SER A CA 1
ATOM 573 C C . SER A 1 80 ? 10.385 -0.434 -21.996 1.00 58.31 80 SER A C 1
ATOM 575 O O . SER A 1 80 ? 11.093 -0.316 -21.000 1.00 58.31 80 SER A O 1
ATOM 577 N N . ASP A 1 81 ? 10.587 0.256 -23.113 1.00 58.91 81 ASP A N 1
ATOM 578 C CA . ASP A 1 81 ? 11.713 1.171 -23.360 1.00 58.91 81 ASP A CA 1
ATOM 579 C C . ASP A 1 81 ? 11.555 2.532 -22.630 1.00 58.91 81 ASP A C 1
ATOM 581 O O . ASP A 1 81 ? 11.851 3.601 -23.153 1.00 58.91 81 ASP A O 1
ATOM 585 N N . GLY A 1 82 ? 11.009 2.521 -21.407 1.00 76.44 82 GLY A N 1
ATOM 586 C CA . GLY A 1 82 ? 10.620 3.725 -20.666 1.00 76.44 82 GLY A CA 1
ATOM 587 C C . GLY A 1 82 ? 10.626 3.555 -19.147 1.00 76.44 82 GLY A C 1
ATOM 588 O O . GLY A 1 82 ? 11.112 2.559 -18.614 1.00 76.44 82 GLY A O 1
ATOM 589 N N . TYR A 1 83 ? 10.092 4.539 -18.420 1.00 81.31 83 TYR A N 1
ATOM 590 C CA . TYR A 1 83 ? 9.998 4.486 -16.955 1.00 81.31 83 TYR A CA 1
ATOM 591 C C . TYR A 1 83 ? 8.967 3.448 -16.477 1.00 81.31 83 TYR A C 1
ATOM 593 O O . TYR A 1 83 ? 7.913 3.283 -17.094 1.00 81.31 83 TYR A O 1
ATOM 601 N N . GLU A 1 84 ? 9.242 2.780 -15.350 1.00 81.56 84 GLU A N 1
ATOM 602 C CA . GLU A 1 84 ? 8.302 1.843 -14.713 1.00 81.56 84 GLU A CA 1
ATOM 603 C C . GLU A 1 84 ? 7.183 2.619 -14.020 1.00 81.56 84 GLU A C 1
ATOM 605 O O . GLU A 1 84 ? 7.258 2.919 -12.829 1.00 81.56 84 GLU A O 1
ATOM 610 N N . MET A 1 85 ? 6.137 2.957 -14.772 1.00 83.56 85 MET A N 1
ATOM 611 C CA . MET A 1 85 ? 4.982 3.689 -14.243 1.00 83.56 85 MET A CA 1
ATOM 612 C C . MET A 1 85 ? 3.917 2.776 -13.621 1.00 83.56 85 MET A C 1
ATOM 614 O O . MET A 1 85 ? 2.982 3.286 -13.010 1.00 83.56 85 MET A O 1
ATOM 618 N N . GLY A 1 86 ? 4.018 1.449 -13.777 1.00 84.31 86 GLY A N 1
ATOM 619 C CA . GLY A 1 86 ? 3.031 0.499 -13.248 1.00 84.31 86 GLY A CA 1
ATOM 620 C C . GLY A 1 86 ? 2.901 0.586 -11.726 1.00 84.31 86 GLY A C 1
ATOM 621 O O . GLY A 1 86 ? 1.812 0.835 -11.213 1.00 84.31 86 GLY A O 1
ATOM 622 N N . VAL A 1 87 ? 4.034 0.492 -11.026 1.00 84.88 87 VAL A N 1
ATOM 623 C CA . VAL A 1 87 ? 4.105 0.572 -9.556 1.00 84.88 87 VAL A CA 1
ATOM 624 C C . VAL A 1 87 ? 3.722 1.961 -9.055 1.00 84.88 87 VAL A C 1
ATOM 626 O O . VAL A 1 87 ? 2.990 2.082 -8.081 1.00 84.88 87 VAL A O 1
ATOM 629 N N . VAL A 1 88 ? 4.145 3.022 -9.752 1.00 87.94 88 VAL A N 1
ATOM 630 C CA . VAL A 1 88 ? 3.785 4.404 -9.392 1.00 87.94 88 VAL A CA 1
ATOM 631 C C . VAL A 1 88 ? 2.272 4.609 -9.480 1.00 87.94 88 VAL A C 1
ATOM 633 O O . VAL A 1 88 ? 1.669 5.141 -8.553 1.00 87.94 88 VAL A O 1
ATOM 636 N N . LYS A 1 89 ? 1.632 4.153 -10.565 1.00 86.88 89 LYS A N 1
ATOM 637 C CA . LYS A 1 89 ? 0.174 4.244 -10.723 1.00 86.88 89 LYS A CA 1
ATOM 638 C C . LYS A 1 89 ? -0.550 3.446 -9.642 1.00 86.88 89 LYS A C 1
ATOM 640 O O . LYS A 1 89 ? -1.465 3.983 -9.024 1.00 86.88 89 LYS A O 1
ATOM 645 N N . ALA A 1 90 ? -0.127 2.207 -9.391 1.00 87.69 90 ALA A N 1
ATOM 646 C CA . ALA A 1 90 ? -0.697 1.373 -8.335 1.00 87.69 90 ALA A CA 1
ATOM 647 C C . ALA A 1 90 ? -0.562 2.036 -6.951 1.00 87.69 90 ALA A C 1
ATOM 649 O O . ALA A 1 90 ? -1.546 2.126 -6.222 1.00 87.69 90 ALA A O 1
ATOM 650 N N . GLY A 1 91 ? 0.609 2.603 -6.641 1.00 89.75 91 GLY A N 1
ATOM 651 C CA . GLY A 1 91 ? 0.871 3.374 -5.423 1.00 89.75 91 GLY A CA 1
ATOM 652 C C . GLY A 1 91 ? -0.031 4.598 -5.267 1.00 89.75 91 GLY A C 1
ATOM 653 O O . GLY A 1 91 ? -0.553 4.840 -4.181 1.00 89.75 91 GLY A O 1
ATOM 654 N N . VAL A 1 92 ? -0.288 5.347 -6.344 1.00 92.06 92 VAL A N 1
ATOM 655 C CA . VAL A 1 92 ? -1.212 6.497 -6.317 1.00 92.06 92 VAL A CA 1
ATOM 656 C C . VAL A 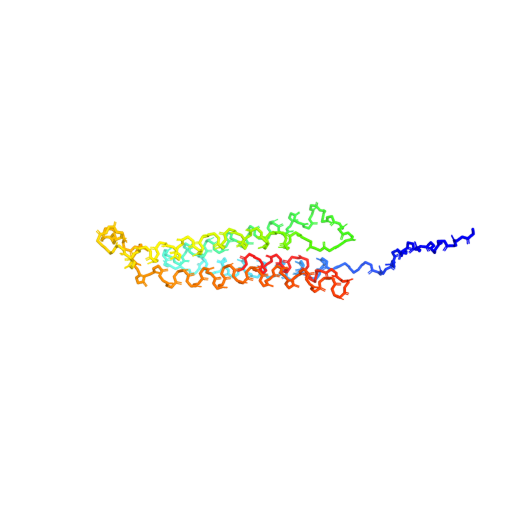1 92 ? -2.654 6.050 -6.063 1.00 92.06 92 VAL A C 1
ATOM 658 O O . VAL A 1 92 ? -3.341 6.651 -5.236 1.00 92.06 92 VAL A O 1
ATOM 661 N N . PHE A 1 93 ? -3.113 4.975 -6.712 1.00 93.00 93 PHE A N 1
ATOM 662 C CA . PHE A 1 93 ? -4.446 4.421 -6.453 1.00 93.00 93 PHE A CA 1
ATOM 663 C C . PHE A 1 93 ? -4.588 3.916 -5.013 1.00 93.00 93 PHE A C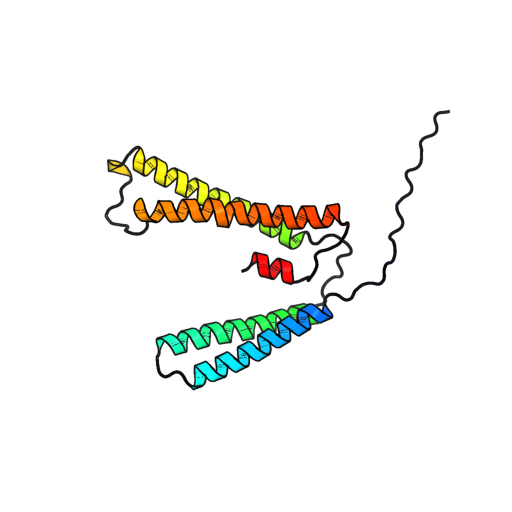 1
ATOM 665 O O . PHE A 1 93 ? -5.568 4.249 -4.347 1.00 93.00 93 PHE A O 1
ATOM 672 N N . ALA A 1 94 ? -3.594 3.176 -4.514 1.00 91.81 94 ALA A N 1
ATOM 673 C CA . ALA A 1 94 ? -3.557 2.711 -3.131 1.00 91.81 94 ALA A CA 1
ATOM 674 C C . ALA A 1 94 ? -3.558 3.888 -2.144 1.00 91.81 94 ALA A C 1
ATOM 676 O O . ALA A 1 94 ? -4.326 3.880 -1.187 1.00 91.81 94 ALA A O 1
ATOM 677 N N . SER A 1 95 ? -2.775 4.937 -2.417 1.00 92.94 95 SER A N 1
ATOM 678 C CA . SER A 1 95 ? -2.761 6.166 -1.614 1.00 92.94 95 SER A CA 1
ATOM 679 C C . SER A 1 95 ? -4.151 6.791 -1.536 1.00 92.94 95 SER A C 1
ATOM 681 O O . SER A 1 95 ? -4.620 7.117 -0.454 1.00 92.94 95 SER A O 1
ATOM 683 N N . MET A 1 96 ? -4.850 6.935 -2.664 1.00 94.19 96 MET A N 1
ATOM 684 C CA . MET A 1 96 ? -6.184 7.536 -2.668 1.00 94.19 96 MET A CA 1
ATOM 685 C C . MET A 1 96 ? -7.195 6.686 -1.888 1.00 94.19 96 MET A C 1
ATOM 687 O O . MET A 1 96 ? -7.955 7.222 -1.083 1.00 94.19 96 MET A O 1
ATOM 691 N N . PHE A 1 97 ? -7.162 5.364 -2.071 1.00 94.94 97 PHE A N 1
ATOM 692 C CA . PHE A 1 97 ? -8.015 4.429 -1.339 1.00 94.94 97 PHE A CA 1
ATOM 693 C C . PHE A 1 97 ? -7.782 4.500 0.179 1.00 94.94 97 PHE A C 1
ATOM 695 O O . PHE A 1 97 ? -8.722 4.723 0.944 1.00 94.94 97 PHE A O 1
ATOM 702 N N . TRP A 1 98 ? -6.526 4.380 0.620 1.00 93.12 98 TRP A N 1
ATOM 703 C CA . TRP A 1 98 ? -6.172 4.427 2.041 1.00 93.12 98 TRP A CA 1
ATOM 704 C C . TRP A 1 98 ? -6.347 5.815 2.654 1.00 93.12 98 TRP A C 1
ATOM 706 O O . TRP A 1 98 ? -6.699 5.915 3.827 1.00 93.12 98 TRP A O 1
ATOM 716 N N . GLY A 1 99 ? -6.169 6.881 1.873 1.00 94.44 99 GLY A N 1
ATOM 717 C CA . GLY A 1 99 ? -6.463 8.248 2.294 1.00 94.44 99 GLY A CA 1
ATOM 718 C C . GLY A 1 99 ? -7.940 8.416 2.635 1.00 94.44 99 GLY A C 1
ATOM 719 O O . GLY A 1 99 ? -8.269 8.858 3.733 1.00 94.44 99 GLY A O 1
ATOM 720 N N . ILE A 1 100 ? -8.838 7.984 1.743 1.00 95.56 100 ILE A N 1
ATOM 721 C CA . ILE A 1 100 ? -10.286 8.019 1.992 1.00 95.56 100 ILE A CA 1
ATOM 722 C C . ILE A 1 100 ? -10.638 7.190 3.232 1.00 95.56 100 ILE A C 1
ATOM 724 O O . ILE A 1 100 ? -11.337 7.686 4.113 1.00 95.56 100 ILE A O 1
ATOM 728 N N . ALA A 1 101 ? -10.121 5.962 3.342 1.00 93.62 101 ALA A N 1
ATOM 729 C CA . ALA A 1 101 ? -10.372 5.102 4.497 1.00 93.62 101 ALA A CA 1
ATOM 730 C C . ALA A 1 101 ? -9.874 5.732 5.814 1.00 93.62 101 ALA A C 1
ATOM 732 O O . ALA A 1 101 ? -10.618 5.802 6.791 1.00 93.62 101 ALA A O 1
ATOM 733 N N . GLY A 1 102 ? -8.641 6.246 5.837 1.00 92.31 102 GLY A N 1
ATOM 734 C CA . GLY A 1 102 ? -8.036 6.871 7.012 1.00 92.31 102 GLY A CA 1
ATOM 735 C C . GLY A 1 102 ? -8.780 8.128 7.463 1.00 92.31 102 GLY A C 1
ATOM 736 O O . GLY A 1 102 ? -9.078 8.266 8.653 1.00 92.31 102 GLY A O 1
ATOM 737 N N . PHE A 1 103 ? -9.145 9.015 6.532 1.00 94.38 103 PHE A N 1
ATOM 738 C CA . PHE A 1 103 ? -9.921 10.218 6.847 1.00 94.38 103 PHE A CA 1
ATOM 739 C C . PHE A 1 103 ? -11.353 9.897 7.282 1.00 94.38 103 PHE A C 1
ATOM 741 O O . PHE A 1 103 ? -11.849 10.533 8.208 1.00 94.38 103 PHE A O 1
ATOM 748 N N . LEU A 1 104 ? -11.997 8.887 6.689 1.00 93.69 104 LEU A N 1
ATOM 749 C CA . LEU A 1 104 ? -13.336 8.450 7.088 1.00 93.69 104 LEU A CA 1
ATOM 750 C C . LEU A 1 104 ? -13.341 7.903 8.520 1.00 93.69 104 LEU A C 1
ATOM 752 O O . LEU A 1 104 ? -14.198 8.280 9.317 1.00 93.69 104 LEU A O 1
ATOM 756 N N . VAL A 1 105 ? -12.355 7.080 8.890 1.00 91.19 105 VAL A N 1
ATOM 757 C CA . VAL A 1 105 ? -12.215 6.616 10.280 1.00 91.19 105 VAL A CA 1
ATOM 758 C C . VAL A 1 105 ? -11.931 7.794 11.219 1.00 91.19 105 VAL A C 1
ATOM 760 O O . VAL A 1 105 ? -12.520 7.870 12.295 1.00 91.19 105 VAL A O 1
ATOM 763 N N . GLY A 1 106 ? -11.088 8.747 10.810 1.00 91.25 106 GLY A N 1
ATOM 764 C CA . GLY A 1 106 ? -10.833 9.972 11.578 1.00 91.25 106 GLY A CA 1
ATOM 765 C C . GLY A 1 106 ? -12.104 10.786 11.828 1.00 91.25 106 GLY A C 1
ATOM 766 O O . GLY A 1 106 ? -12.347 11.228 12.951 1.00 91.25 106 GLY A O 1
ATOM 767 N N . LEU A 1 107 ? -12.954 10.909 10.807 1.00 91.69 107 LEU A N 1
ATOM 768 C CA . LEU A 1 107 ? -14.255 11.564 10.902 1.00 91.69 107 LEU A CA 1
ATOM 769 C C . LEU A 1 107 ? -15.185 10.833 11.880 1.00 91.69 107 LEU A C 1
ATOM 771 O O . LEU A 1 107 ? -15.796 11.479 12.727 1.00 91.69 107 LEU A O 1
ATOM 775 N N . ILE A 1 108 ? -15.256 9.499 11.821 1.00 88.38 108 ILE A N 1
ATOM 776 C CA . ILE A 1 108 ? -16.058 8.697 12.760 1.00 88.38 108 ILE A CA 1
ATOM 777 C C . ILE A 1 108 ? -15.603 8.933 14.205 1.00 88.38 108 ILE A C 1
ATOM 779 O O . ILE A 1 108 ? -16.430 9.164 15.083 1.00 88.38 108 ILE A O 1
ATOM 783 N N . ILE A 1 109 ? -14.294 8.919 14.461 1.00 88.88 109 ILE A N 1
ATOM 784 C CA . ILE A 1 109 ? -13.730 9.129 15.803 1.00 88.88 109 ILE A CA 1
ATOM 785 C C . ILE A 1 109 ? -14.017 10.551 16.309 1.00 88.88 109 ILE A C 1
ATOM 787 O O . ILE A 1 109 ? -14.334 10.733 17.484 1.00 88.88 109 ILE A O 1
ATOM 791 N N . ALA A 1 110 ? -13.939 11.559 15.437 1.00 89.38 110 ALA A N 1
ATOM 792 C CA . ALA A 1 110 ? -14.301 12.932 15.783 1.00 89.38 110 ALA A CA 1
ATOM 793 C C . ALA A 1 110 ? -15.792 13.048 16.146 1.00 89.38 110 ALA A C 1
ATOM 795 O O . ALA A 1 110 ? -16.142 13.686 17.138 1.00 89.38 110 ALA A O 1
ATOM 796 N N . LEU A 1 111 ? -16.667 12.372 15.395 1.00 88.12 111 LEU A N 1
ATOM 797 C CA . LEU A 1 111 ? -18.100 12.333 15.681 1.00 88.12 111 LEU A CA 1
ATOM 798 C C . LEU A 1 111 ? -18.423 11.589 16.990 1.00 88.12 111 LEU A C 1
ATOM 800 O O . LEU A 1 111 ? -19.331 12.007 17.705 1.00 88.12 111 LEU A O 1
ATOM 804 N N . GLN A 1 112 ? -17.653 10.557 17.358 1.00 85.12 112 GLN A N 1
ATOM 805 C CA . GLN A 1 112 ? -17.775 9.888 18.664 1.00 85.12 112 GLN A CA 1
ATOM 806 C C . GLN A 1 112 ? -17.461 10.826 19.843 1.00 85.12 112 GLN A C 1
ATOM 808 O O . GLN A 1 112 ? -18.071 10.689 20.900 1.00 85.12 112 GLN A O 1
ATOM 813 N N . LEU A 1 113 ? -16.545 11.790 19.672 1.00 84.25 113 LEU A N 1
ATOM 814 C CA . LEU A 1 113 ? -16.257 12.810 20.691 1.00 84.25 113 LEU A CA 1
ATOM 815 C C . LEU A 1 113 ? -17.317 13.915 20.744 1.00 84.25 113 LEU A C 1
ATOM 817 O O . LEU A 1 113 ? -17.606 14.423 21.824 1.00 84.25 113 LEU A O 1
ATOM 821 N N . ALA A 1 114 ? -17.887 14.292 19.597 1.00 86.75 114 ALA A N 1
ATOM 822 C CA . ALA A 1 114 ? -18.905 15.338 19.520 1.00 86.75 114 ALA A CA 1
ATOM 823 C C . ALA A 1 114 ? -20.280 14.870 20.032 1.00 86.75 114 ALA A C 1
ATOM 825 O O . ALA A 1 114 ? -20.969 15.620 20.720 1.00 86.75 114 ALA A O 1
ATOM 826 N N . TYR A 1 115 ? -20.672 13.628 19.724 1.00 82.75 115 TYR A N 1
ATOM 827 C CA . TYR A 1 115 ? -21.973 13.056 20.088 1.00 82.75 115 TYR A CA 1
ATOM 828 C C . TYR A 1 115 ? -21.828 11.669 20.738 1.00 82.75 115 TYR A C 1
ATOM 830 O O . TYR A 1 115 ? -22.223 10.657 20.145 1.00 82.75 115 TYR A O 1
ATOM 838 N N . PRO A 1 116 ? -21.314 11.597 21.981 1.00 73.62 116 PRO A N 1
ATOM 839 C CA . PRO A 1 116 ? -21.044 10.323 22.648 1.00 73.62 116 PRO A CA 1
ATOM 840 C C . PRO A 1 116 ? -22.308 9.477 22.869 1.00 73.62 116 PRO A C 1
ATOM 842 O O . PRO A 1 116 ? -22.244 8.258 22.799 1.00 73.62 116 PRO A O 1
ATOM 845 N N . ASN A 1 117 ? -23.477 10.097 23.054 1.00 69.50 117 ASN A N 1
ATOM 846 C CA . ASN A 1 117 ? -24.731 9.369 23.293 1.00 69.50 117 ASN A CA 1
ATOM 847 C C . ASN A 1 117 ? -25.348 8.725 22.035 1.00 69.50 117 ASN A C 1
ATOM 849 O O . ASN A 1 117 ? -26.198 7.853 22.169 1.00 69.50 117 ASN A O 1
ATOM 853 N N . LEU A 1 118 ? -24.967 9.155 20.823 1.00 65.12 118 LEU A N 1
ATOM 854 C CA . LEU A 1 118 ? -25.581 8.681 19.568 1.00 65.12 118 LEU A CA 1
ATOM 855 C C . LEU A 1 118 ? -24.673 7.748 18.757 1.00 65.12 118 LEU A C 1
ATOM 857 O O . LEU A 1 118 ? -25.166 6.987 17.930 1.00 65.12 118 LEU A O 1
ATOM 861 N N . LEU A 1 119 ? -23.355 7.819 18.964 1.00 69.62 119 LEU A N 1
ATOM 862 C CA . LEU A 1 119 ? -22.361 7.123 18.135 1.00 69.62 119 LEU A CA 1
ATOM 863 C C . LEU A 1 119 ? -21.436 6.190 18.930 1.00 69.62 119 LEU A C 1
ATOM 865 O O . LEU A 1 119 ? -20.472 5.660 18.372 1.00 69.62 119 LEU A O 1
ATOM 869 N N . TYR A 1 120 ? -21.724 5.964 20.216 1.00 68.94 120 TYR A N 1
ATOM 870 C CA . TYR A 1 120 ? -21.051 4.948 21.020 1.00 68.94 120 TYR A CA 1
ATOM 871 C C . TYR A 1 120 ? -21.813 3.620 20.933 1.00 68.94 120 TYR A C 1
ATOM 873 O O . TYR A 1 120 ? -22.859 3.432 21.550 1.00 68.94 120 TYR A O 1
ATOM 881 N N . PHE A 1 121 ? -21.301 2.695 20.118 1.00 68.81 121 PHE A N 1
ATOM 882 C CA . PHE A 1 121 ? -21.922 1.389 19.893 1.00 68.81 121 PHE A CA 1
ATOM 883 C C . PHE A 1 121 ? -21.421 0.367 20.920 1.00 68.81 121 PHE A C 1
ATOM 885 O O . PHE A 1 121 ? -20.396 -0.280 20.715 1.00 68.81 121 PHE A O 1
ATOM 892 N N . GLU A 1 122 ? -22.163 0.190 22.013 1.00 63.94 122 GLU A N 1
ATOM 893 C CA . GLU A 1 122 ? -21.824 -0.761 23.088 1.00 63.94 122 GLU A CA 1
ATOM 894 C C . GLU A 1 122 ? -21.801 -2.226 22.602 1.00 63.94 122 GLU A C 1
ATOM 896 O O . GLU A 1 122 ? -20.997 -3.035 23.061 1.00 63.94 122 GLU A O 1
ATOM 901 N N . ASN A 1 123 ? -22.604 -2.545 21.581 1.00 68.69 123 ASN A N 1
ATOM 902 C CA . ASN A 1 123 ? -22.724 -3.893 21.017 1.00 68.69 123 ASN A CA 1
ATOM 903 C C . ASN A 1 123 ? -21.650 -4.253 19.963 1.00 68.69 123 ASN A C 1
ATOM 905 O O . ASN A 1 123 ? -21.617 -5.397 19.514 1.00 68.69 123 ASN A O 1
ATOM 909 N N . LEU A 1 124 ? -20.778 -3.320 19.540 1.00 74.88 124 LEU A N 1
ATOM 910 C CA . LEU A 1 124 ? -19.722 -3.581 18.543 1.00 74.88 124 LEU A CA 1
ATOM 911 C C . LEU A 1 124 ? -18.323 -3.233 19.092 1.00 74.88 124 LEU A C 1
ATOM 913 O O . LEU A 1 124 ? -17.828 -2.121 18.885 1.00 74.88 124 LEU A O 1
ATOM 917 N N . PRO A 1 125 ? -17.617 -4.188 19.729 1.00 74.69 125 PRO A N 1
ATOM 918 C CA . PRO A 1 125 ? -16.342 -3.923 20.402 1.00 74.69 125 PRO A CA 1
ATOM 919 C C . PRO A 1 125 ? -15.189 -3.508 19.467 1.00 74.69 125 PRO A C 1
ATOM 921 O O . PRO A 1 125 ? -14.171 -3.000 19.936 1.00 74.69 125 PRO A O 1
ATOM 924 N N . TRP A 1 126 ? -15.308 -3.704 18.151 1.00 75.62 126 TRP A N 1
ATOM 925 C CA . TRP A 1 126 ? -14.327 -3.252 17.151 1.00 75.62 126 TRP A CA 1
ATOM 926 C C . TRP A 1 126 ? -14.479 -1.778 16.750 1.00 75.62 126 TRP A C 1
ATOM 928 O O . TRP A 1 126 ? -13.497 -1.180 16.319 1.00 75.62 126 TRP A O 1
ATOM 938 N N . LEU A 1 127 ? -15.654 -1.165 16.940 1.00 78.56 127 LEU A N 1
ATOM 939 C CA . LEU A 1 127 ? -15.892 0.259 16.650 1.00 78.56 127 LEU A CA 1
ATOM 940 C C . LEU A 1 127 ? -15.703 1.168 17.873 1.00 78.56 127 LEU A C 1
ATOM 942 O O . LEU A 1 127 ? -16.081 2.340 17.851 1.00 78.56 127 LEU A O 1
ATOM 946 N N . ASN A 1 128 ? -15.107 0.645 18.943 1.00 82.31 128 ASN A N 1
ATOM 947 C CA . ASN A 1 128 ? -14.863 1.418 20.149 1.00 82.31 128 ASN A CA 1
ATOM 948 C C . ASN A 1 128 ? -13.735 2.443 19.921 1.00 82.31 128 ASN A C 1
ATOM 950 O O . ASN A 1 128 ? -12.698 2.135 19.323 1.00 82.31 128 ASN A O 1
ATOM 954 N N . PHE A 1 129 ? -13.918 3.648 20.456 1.00 80.12 129 PHE A N 1
ATOM 955 C CA . PHE A 1 129 ? -13.004 4.783 20.346 1.00 80.12 129 PHE A CA 1
ATOM 956 C C . PHE A 1 129 ? -11.542 4.428 20.663 1.00 80.12 129 PHE A C 1
ATOM 958 O O . PHE A 1 129 ? -10.621 4.828 19.947 1.00 80.12 129 PHE A O 1
ATOM 965 N N . GLY A 1 130 ? -11.325 3.615 21.704 1.00 82.06 130 GLY A N 1
ATOM 966 C CA . GLY A 1 130 ? -9.988 3.188 22.127 1.00 82.06 130 GLY A CA 1
ATOM 967 C C . GLY A 1 130 ? -9.236 2.337 21.095 1.00 82.06 130 GLY A C 1
ATOM 968 O O . GLY A 1 130 ? -8.009 2.348 21.085 1.00 82.06 130 GLY A O 1
ATOM 969 N N . ARG A 1 131 ? -9.947 1.633 20.202 1.00 86.12 131 ARG A N 1
ATOM 970 C CA . ARG A 1 131 ? -9.358 0.785 19.147 1.00 86.12 131 ARG A CA 1
ATOM 971 C C . ARG A 1 131 ? -9.319 1.479 17.790 1.00 86.12 131 ARG A C 1
ATOM 973 O O . ARG A 1 131 ? -8.354 1.314 17.048 1.00 86.12 131 ARG A O 1
ATOM 980 N N . LEU A 1 132 ? -10.326 2.298 17.487 1.00 86.62 132 LEU A N 1
ATOM 981 C CA . LEU A 1 132 ? -10.370 3.057 16.240 1.00 86.62 132 LEU A CA 1
ATOM 982 C C . LEU A 1 132 ? -9.262 4.110 16.160 1.00 86.62 132 LEU A C 1
ATOM 984 O O . LEU A 1 132 ? -8.743 4.350 15.077 1.00 86.62 132 LEU A O 1
ATOM 988 N N . ARG A 1 133 ? -8.844 4.713 17.281 1.00 88.81 133 ARG A N 1
ATOM 989 C CA . ARG A 1 133 ? -7.785 5.735 17.271 1.00 88.81 133 ARG A CA 1
ATOM 990 C C . ARG A 1 133 ? -6.428 5.200 16.772 1.00 88.81 133 ARG A C 1
ATOM 992 O O . ARG A 1 133 ? -5.905 5.800 15.834 1.00 88.81 133 ARG A O 1
ATOM 999 N N . PRO A 1 134 ? -5.872 4.092 17.307 1.00 90.12 134 PRO A N 1
ATOM 1000 C CA . PRO A 1 134 ? -4.685 3.461 16.722 1.00 90.12 134 PRO A CA 1
ATOM 1001 C C . PRO A 1 134 ? -4.870 3.036 15.259 1.00 90.12 13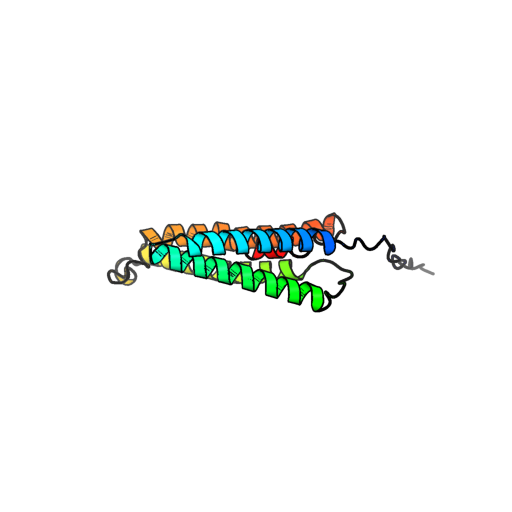4 PRO A C 1
ATOM 1003 O O . PRO A 1 134 ? -3.926 3.101 14.472 1.00 90.12 134 PRO A O 1
ATOM 1006 N N . LEU A 1 135 ? -6.084 2.625 14.874 1.00 91.75 135 LEU A N 1
ATOM 1007 C CA . LEU A 1 135 ? -6.399 2.261 13.491 1.00 91.75 135 LEU A CA 1
ATOM 1008 C C . LEU A 1 135 ? -6.369 3.481 12.558 1.00 91.75 135 LEU A C 1
ATOM 1010 O O . LEU A 1 135 ? -5.784 3.410 11.485 1.00 91.75 135 LEU A O 1
ATOM 1014 N N . HIS A 1 136 ? -6.928 4.619 12.970 1.00 93.94 136 HIS A N 1
ATOM 1015 C CA . HIS A 1 136 ? -6.883 5.864 12.203 1.00 93.94 136 HIS A CA 1
ATOM 1016 C C . HIS A 1 136 ? -5.450 6.352 11.993 1.00 93.94 136 HIS A C 1
ATOM 1018 O O . HIS A 1 136 ? -5.060 6.645 10.865 1.00 93.94 136 HIS A O 1
ATOM 1024 N N . THR A 1 137 ? -4.656 6.429 13.063 1.00 94.75 137 THR A N 1
ATOM 1025 C CA . THR A 1 137 ? -3.288 6.949 12.967 1.00 94.75 137 THR A CA 1
ATOM 1026 C C . THR A 1 137 ? -2.404 6.045 12.118 1.00 94.75 137 THR A C 1
ATOM 1028 O O . THR A 1 137 ? -1.690 6.548 11.254 1.00 94.75 137 THR A O 1
ATOM 1031 N N . SER A 1 138 ? -2.483 4.721 12.294 1.00 93.81 138 SER A N 1
ATOM 1032 C CA . SER A 1 138 ? -1.738 3.774 11.454 1.00 93.81 138 SER A CA 1
ATOM 1033 C C . SER A 1 138 ? -2.191 3.810 9.990 1.00 93.81 138 SER A C 1
ATOM 1035 O O . SER A 1 138 ? -1.341 3.836 9.099 1.00 93.81 138 SER A O 1
ATOM 1037 N N . ALA A 1 139 ? -3.498 3.915 9.725 1.00 93.25 139 ALA A N 1
ATOM 1038 C CA . ALA A 1 139 ? -4.029 4.047 8.370 1.00 93.25 139 ALA A CA 1
ATOM 1039 C C . ALA A 1 139 ? -3.578 5.348 7.687 1.00 93.25 139 ALA A C 1
ATOM 1041 O O . ALA A 1 139 ? -3.166 5.321 6.532 1.00 93.25 139 ALA A O 1
ATOM 1042 N N . VAL A 1 140 ? -3.605 6.493 8.375 1.00 94.50 140 VAL A N 1
ATOM 1043 C CA . VAL A 1 140 ? -3.210 7.775 7.765 1.00 94.50 140 VAL A CA 1
ATOM 1044 C C . VAL A 1 140 ? -1.690 7.894 7.613 1.00 94.50 140 VAL A C 1
ATOM 1046 O O . VAL A 1 140 ? -1.212 8.382 6.592 1.00 94.50 140 VAL A O 1
ATOM 1049 N N . ILE A 1 141 ? -0.909 7.443 8.595 1.00 94.06 141 ILE A N 1
ATOM 1050 C CA . ILE A 1 141 ? 0.551 7.604 8.565 1.00 94.06 141 ILE A CA 1
ATOM 1051 C C . ILE A 1 141 ? 1.192 6.565 7.645 1.00 94.06 141 ILE A C 1
ATOM 1053 O O . ILE A 1 141 ? 1.907 6.928 6.713 1.00 94.06 141 ILE A O 1
ATOM 1057 N N . PHE A 1 142 ? 0.937 5.278 7.881 1.00 94.00 142 PHE A N 1
ATOM 1058 C CA . PHE A 1 142 ? 1.630 4.213 7.159 1.00 94.00 142 PHE A CA 1
ATOM 1059 C C . PHE A 1 142 ? 0.919 3.847 5.864 1.00 94.00 142 PHE A C 1
ATOM 1061 O O . PHE A 1 142 ? 1.560 3.806 4.818 1.00 94.00 142 PHE A O 1
ATOM 1068 N N . ALA A 1 143 ? -0.398 3.634 5.901 1.00 92.31 143 ALA A N 1
ATOM 1069 C CA . ALA A 1 143 ? -1.108 3.207 4.699 1.00 92.31 143 ALA A CA 1
ATOM 1070 C C . ALA A 1 143 ? -1.293 4.365 3.704 1.00 92.31 143 ALA A C 1
ATOM 1072 O O . ALA A 1 143 ? -0.993 4.209 2.529 1.00 92.31 143 ALA A O 1
ATOM 1073 N N . PHE A 1 144 ? -1.716 5.551 4.135 1.00 94.38 144 PHE A N 1
ATOM 1074 C CA . PHE A 1 144 ? -1.802 6.709 3.243 1.00 94.38 144 PHE A CA 1
ATOM 1075 C C . PHE A 1 144 ? -0.429 7.359 3.022 1.00 94.38 144 PHE A C 1
ATOM 1077 O O . PHE A 1 144 ? 0.071 7.367 1.898 1.00 94.38 144 PHE A O 1
ATOM 1084 N N . GLY A 1 145 ? 0.206 7.867 4.083 1.00 93.12 145 GLY A N 1
ATOM 1085 C CA . GLY A 1 145 ? 1.481 8.582 3.981 1.00 93.12 145 GLY A CA 1
ATOM 1086 C C . GLY A 1 145 ? 2.609 7.734 3.387 1.00 93.12 145 GLY A C 1
ATOM 1087 O O . GLY A 1 145 ? 3.329 8.204 2.507 1.00 93.12 145 GLY A O 1
ATOM 1088 N N . GLY A 1 146 ? 2.721 6.467 3.793 1.00 93.25 146 GLY A N 1
ATOM 1089 C CA . GLY A 1 146 ? 3.708 5.536 3.242 1.00 93.25 146 GLY A CA 1
ATOM 1090 C C . GLY A 1 146 ? 3.523 5.292 1.744 1.00 93.25 146 GLY A C 1
ATOM 1091 O O . GLY A 1 146 ? 4.484 5.431 0.989 1.00 93.25 146 GLY A O 1
ATOM 1092 N N . ASN A 1 147 ? 2.295 5.030 1.277 1.00 93.81 147 ASN A N 1
ATOM 1093 C CA . ASN A 1 147 ? 2.035 4.845 -0.157 1.00 93.81 147 ASN A CA 1
ATOM 1094 C C . ASN A 1 147 ? 2.349 6.110 -0.978 1.00 93.81 147 ASN A C 1
ATOM 1096 O O . ASN A 1 147 ? 2.931 6.006 -2.061 1.00 93.81 147 ASN A O 1
ATOM 1100 N N . VAL A 1 148 ? 2.051 7.305 -0.450 1.00 94.56 148 VAL A N 1
ATOM 1101 C CA . VAL A 1 148 ? 2.389 8.580 -1.106 1.00 94.56 148 VAL A CA 1
ATOM 1102 C C . VAL A 1 148 ? 3.905 8.754 -1.209 1.00 94.56 148 VAL A C 1
ATOM 1104 O O . VAL A 1 148 ? 4.420 9.086 -2.281 1.00 94.56 148 VAL A O 1
ATOM 1107 N N . LEU A 1 149 ? 4.641 8.499 -0.124 1.00 94.25 149 LEU A N 1
ATOM 1108 C CA . LEU A 1 149 ? 6.102 8.604 -0.109 1.00 94.25 149 LEU A CA 1
ATOM 1109 C C . LEU A 1 149 ? 6.753 7.598 -1.060 1.00 94.25 149 LEU A C 1
ATOM 1111 O O . LEU A 1 149 ? 7.689 7.948 -1.776 1.00 94.25 149 LEU A O 1
ATOM 1115 N N . MET A 1 150 ? 6.230 6.378 -1.135 1.00 91.94 150 MET A N 1
ATOM 1116 C CA . MET A 1 150 ? 6.746 5.353 -2.039 1.00 91.94 150 MET A CA 1
ATOM 1117 C C . MET A 1 150 ? 6.480 5.692 -3.505 1.00 91.94 150 MET A C 1
ATOM 1119 O O . MET A 1 150 ? 7.409 5.692 -4.315 1.00 91.94 150 MET A O 1
ATOM 1123 N N . ALA A 1 151 ? 5.246 6.068 -3.852 1.00 92.19 151 ALA A N 1
ATOM 1124 C CA . ALA A 1 151 ? 4.895 6.457 -5.215 1.00 92.19 151 ALA A CA 1
ATOM 1125 C C . ALA A 1 151 ? 5.704 7.674 -5.694 1.00 92.19 151 ALA A C 1
ATOM 1127 O O . ALA A 1 151 ? 6.211 7.683 -6.818 1.00 92.19 151 ALA A O 1
ATOM 1128 N N . THR A 1 152 ? 5.865 8.686 -4.836 1.00 93.62 152 THR A N 1
ATOM 1129 C CA . THR A 1 152 ? 6.656 9.881 -5.160 1.00 93.62 152 THR A CA 1
ATOM 1130 C C . THR A 1 152 ? 8.143 9.565 -5.271 1.00 93.62 152 THR A C 1
ATOM 1132 O O . THR A 1 152 ? 8.766 9.999 -6.235 1.00 93.62 152 THR A O 1
ATOM 1135 N N . SER A 1 153 ? 8.707 8.753 -4.374 1.00 91.88 153 SER A N 1
ATOM 1136 C CA . SER A 1 153 ? 10.118 8.349 -4.437 1.00 91.88 153 SER A CA 1
ATOM 1137 C C . SER A 1 153 ? 10.430 7.587 -5.723 1.00 91.88 153 SER A C 1
ATOM 1139 O O . SER A 1 153 ? 11.377 7.940 -6.426 1.00 91.88 153 SER A O 1
ATOM 1141 N N . PHE A 1 154 ? 9.600 6.601 -6.085 1.00 90.69 154 PHE A N 1
ATOM 1142 C CA . PHE A 1 154 ? 9.755 5.844 -7.330 1.00 90.69 154 PHE A CA 1
ATOM 1143 C C . PHE A 1 154 ? 9.617 6.723 -8.573 1.00 90.69 154 PHE A C 1
ATOM 1145 O O . PHE A 1 154 ? 10.369 6.549 -9.529 1.00 90.69 154 PHE A O 1
ATOM 1152 N N . TYR A 1 155 ? 8.714 7.702 -8.554 1.00 90.62 155 TYR A N 1
ATOM 1153 C CA . TYR A 1 155 ? 8.563 8.641 -9.659 1.00 90.62 155 TYR A CA 1
ATOM 1154 C C . TYR A 1 155 ? 9.749 9.611 -9.782 1.00 90.62 155 TYR A C 1
ATOM 1156 O O . TYR A 1 155 ? 10.273 9.831 -10.877 1.00 90.62 155 TYR A O 1
ATOM 1164 N N . VAL A 1 156 ? 10.183 10.198 -8.664 1.00 92.94 156 VAL A N 1
ATOM 1165 C CA . VAL A 1 156 ? 11.238 11.215 -8.641 1.00 92.94 156 VAL A CA 1
ATOM 1166 C C . VAL A 1 156 ? 12.582 10.598 -9.006 1.00 92.94 156 VAL A C 1
ATOM 1168 O O . VAL A 1 156 ? 13.240 11.129 -9.895 1.00 92.94 156 VAL A O 1
ATOM 1171 N N . VAL A 1 157 ? 12.963 9.458 -8.412 1.00 92.44 157 VAL A N 1
ATOM 1172 C CA . VAL A 1 157 ? 14.271 8.819 -8.666 1.00 92.44 157 VAL A CA 1
ATOM 1173 C C . VAL A 1 157 ? 14.458 8.453 -10.139 1.00 92.44 157 VAL A C 1
ATOM 1175 O O . VAL A 1 157 ? 15.533 8.636 -10.706 1.00 92.44 157 VAL A O 1
ATOM 1178 N N . GLN A 1 158 ? 13.384 8.016 -10.798 1.00 87.12 158 GLN A N 1
ATOM 1179 C CA . GLN A 1 158 ? 13.393 7.721 -12.226 1.00 87.12 158 GLN A CA 1
ATOM 1180 C C . GLN A 1 158 ? 13.715 8.962 -13.057 1.00 87.12 158 GLN A C 1
ATOM 1182 O O . GLN A 1 158 ? 14.551 8.926 -13.959 1.00 87.12 158 GLN A O 1
ATOM 1187 N N . ARG A 1 159 ? 13.058 10.081 -12.744 1.00 88.81 159 ARG A N 1
ATOM 1188 C CA . ARG A 1 159 ? 13.163 11.325 -13.513 1.00 88.81 159 ARG A CA 1
ATOM 1189 C C . ARG A 1 159 ? 14.452 12.088 -13.235 1.00 88.81 159 ARG A C 1
ATOM 1191 O O . ARG A 1 159 ? 14.978 12.706 -14.159 1.00 88.81 159 ARG A O 1
ATOM 1198 N N . THR A 1 160 ? 14.964 12.037 -12.009 1.00 92.44 160 THR A N 1
ATOM 1199 C CA . THR A 1 160 ? 16.208 12.715 -11.627 1.00 92.44 160 THR A CA 1
ATOM 1200 C C . THR A 1 160 ? 17.435 11.965 -12.131 1.00 92.44 160 THR A C 1
ATOM 1202 O O . THR A 1 160 ? 18.331 12.590 -12.692 1.00 92.44 160 THR A O 1
ATOM 1205 N N . CYS A 1 161 ? 17.459 10.633 -12.023 1.00 89.62 161 CYS A N 1
ATOM 1206 C CA . CYS A 1 161 ? 18.572 9.812 -12.509 1.00 89.62 161 CYS A CA 1
ATOM 1207 C C . CYS A 1 161 ? 18.467 9.458 -14.001 1.00 89.62 161 CYS A C 1
ATOM 1209 O O . CYS A 1 161 ? 19.405 8.894 -14.557 1.00 89.62 161 CYS A O 1
ATOM 1211 N N . ARG A 1 162 ? 17.331 9.761 -14.650 1.00 85.44 162 ARG A N 1
ATOM 1212 C CA . ARG A 1 162 ? 17.002 9.350 -16.030 1.00 85.44 162 ARG A CA 1
ATOM 1213 C C . ARG A 1 162 ? 17.221 7.855 -16.279 1.00 85.44 162 ARG A C 1
ATOM 1215 O O . ARG A 1 162 ? 17.642 7.446 -17.357 1.00 85.44 162 ARG A O 1
ATOM 1222 N N . ALA A 1 163 ? 16.918 7.049 -15.267 1.00 84.44 163 ALA A N 1
ATOM 1223 C CA . ALA A 1 163 ? 17.098 5.606 -15.275 1.00 84.44 163 ALA A CA 1
ATOM 1224 C C . ALA A 1 163 ? 15.797 4.902 -14.870 1.00 84.44 163 ALA A C 1
ATOM 1226 O O . ALA A 1 163 ? 14.971 5.445 -14.133 1.00 84.44 163 ALA A O 1
ATOM 1227 N N . ARG A 1 164 ? 15.598 3.678 -15.364 1.00 82.19 164 ARG A N 1
ATOM 1228 C CA . ARG A 1 164 ? 14.448 2.843 -15.000 1.00 82.19 164 ARG A CA 1
ATOM 1229 C C . ARG A 1 164 ? 14.641 2.253 -13.594 1.00 82.19 164 ARG A C 1
ATOM 1231 O O . ARG A 1 164 ? 15.752 1.886 -13.232 1.00 82.19 164 ARG A O 1
ATOM 1238 N N . LEU A 1 165 ? 13.530 2.120 -12.859 1.00 81.31 165 LEU A N 1
ATOM 1239 C CA . LEU A 1 165 ? 13.210 0.926 -12.059 1.00 81.31 165 LEU A CA 1
ATOM 1240 C C . LEU A 1 165 ? 14.305 -0.131 -11.816 1.00 81.31 165 LEU A C 1
ATOM 1242 O O . LEU A 1 165 ? 14.315 -1.082 -12.595 1.00 81.31 165 LEU A O 1
ATOM 1246 N N . TYR A 1 166 ? 15.176 -0.051 -10.801 1.00 74.88 166 TYR A N 1
ATOM 1247 C CA . TYR A 1 166 ? 16.049 -1.205 -10.515 1.00 74.88 166 TYR A CA 1
ATOM 1248 C C . TYR A 1 166 ? 15.217 -2.383 -9.991 1.00 74.88 166 TYR A C 1
ATOM 1250 O O . TYR A 1 166 ? 14.258 -2.190 -9.242 1.00 74.88 166 TYR A O 1
ATOM 1258 N N . GLY A 1 167 ? 15.587 -3.601 -10.381 1.00 69.50 167 GLY A N 1
ATOM 1259 C CA . GLY A 1 167 ? 15.032 -4.815 -9.797 1.00 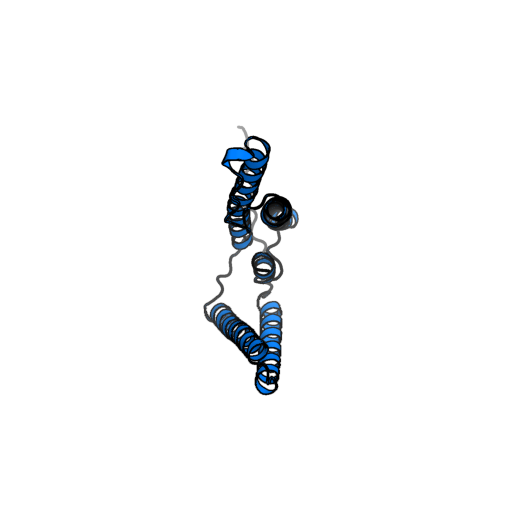69.50 167 GLY A CA 1
ATOM 1260 C C . GLY A 1 167 ? 13.753 -5.353 -10.443 1.00 69.50 167 GLY A C 1
ATOM 1261 O O . GLY A 1 167 ? 13.280 -6.388 -9.991 1.00 69.50 167 GLY A O 1
ATOM 1262 N N . GLY A 1 168 ? 13.159 -4.661 -11.434 1.00 73.62 168 GLY A N 1
ATOM 1263 C CA . GLY A 1 168 ? 11.949 -5.058 -12.184 1.00 73.62 168 GLY A CA 1
ATOM 1264 C C . GLY A 1 168 ? 10.723 -5.410 -11.321 1.00 73.62 168 GLY A C 1
ATOM 1265 O O . GLY A 1 168 ? 9.774 -4.638 -11.214 1.00 73.62 168 GLY A O 1
ATOM 1266 N N . LEU A 1 169 ? 10.763 -6.582 -10.688 1.00 70.69 169 LEU A N 1
ATOM 1267 C CA . LEU A 1 169 ? 9.830 -7.081 -9.678 1.00 70.69 169 LEU A CA 1
ATOM 1268 C C . LEU A 1 169 ? 10.086 -6.530 -8.264 1.00 70.69 169 LEU A C 1
ATOM 1270 O O . LEU A 1 169 ? 9.153 -6.485 -7.468 1.00 70.69 169 LEU A O 1
ATOM 1274 N N . ALA A 1 170 ? 11.300 -6.085 -7.930 1.00 77.81 170 ALA A N 1
ATOM 1275 C CA . ALA A 1 170 ? 11.616 -5.572 -6.592 1.00 77.81 170 ALA A CA 1
ATOM 1276 C C . ALA A 1 170 ? 10.698 -4.414 -6.136 1.00 77.81 170 ALA A C 1
ATOM 1278 O O . ALA A 1 170 ? 10.218 -4.447 -5.005 1.00 77.81 170 ALA A O 1
ATOM 1279 N N . PRO A 1 171 ? 10.353 -3.423 -6.981 1.00 79.94 171 PRO A N 1
ATOM 1280 C CA . PRO A 1 171 ? 9.440 -2.356 -6.570 1.00 79.94 171 PRO A CA 1
ATOM 1281 C C . PRO A 1 171 ? 7.992 -2.844 -6.408 1.00 79.94 171 PRO A C 1
ATOM 1283 O O . PRO A 1 171 ? 7.245 -2.290 -5.607 1.00 79.94 171 PRO A O 1
ATOM 1286 N N . TRP A 1 172 ? 7.603 -3.903 -7.128 1.00 79.75 172 TRP A N 1
ATOM 1287 C CA . TRP A 1 172 ? 6.318 -4.576 -6.925 1.00 79.75 172 TRP A CA 1
ATOM 1288 C C . TRP A 1 172 ? 6.290 -5.361 -5.616 1.00 79.75 172 TRP A C 1
ATOM 1290 O O . TRP A 1 172 ? 5.275 -5.332 -4.933 1.00 79.75 172 TRP A O 1
ATOM 1300 N N . PHE A 1 173 ? 7.391 -6.010 -5.233 1.00 82.12 173 PHE A N 1
ATOM 1301 C CA . PHE A 1 173 ? 7.505 -6.656 -3.926 1.00 82.12 173 PHE A CA 1
ATOM 1302 C C . PHE A 1 173 ? 7.280 -5.651 -2.796 1.00 82.12 173 PHE A C 1
ATOM 1304 O O . PHE A 1 173 ? 6.490 -5.916 -1.903 1.00 82.12 173 PHE A O 1
ATOM 1311 N N . VAL A 1 174 ? 7.895 -4.470 -2.874 1.00 85.00 174 VAL A N 1
ATOM 1312 C CA . VAL A 1 174 ? 7.702 -3.435 -1.850 1.00 85.00 174 VAL A CA 1
ATOM 1313 C C . VAL A 1 174 ? 6.280 -2.856 -1.860 1.00 85.00 174 VAL A C 1
ATOM 1315 O O . VAL A 1 174 ? 5.792 -2.420 -0.829 1.00 85.00 174 VAL A O 1
ATOM 1318 N N . PHE A 1 175 ? 5.594 -2.853 -3.005 1.00 83.50 175 PHE A N 1
ATOM 1319 C CA . PHE A 1 175 ? 4.189 -2.440 -3.064 1.00 83.50 175 PHE A CA 1
ATOM 1320 C C . PHE A 1 175 ? 3.237 -3.461 -2.415 1.00 83.50 175 PHE A C 1
ATOM 1322 O O . PHE A 1 175 ? 2.221 -3.066 -1.848 1.00 83.50 175 PHE A O 1
ATOM 1329 N N . TRP A 1 176 ? 3.541 -4.758 -2.523 1.00 79.94 176 TRP A N 1
ATOM 1330 C CA . TRP A 1 176 ? 2.721 -5.840 -1.961 1.00 79.94 176 TRP A CA 1
ATOM 1331 C C . TRP A 1 176 ? 3.104 -6.256 -0.535 1.00 79.94 176 TRP A C 1
ATOM 1333 O O . TRP A 1 176 ? 2.303 -6.935 0.107 1.00 79.94 176 TRP A O 1
ATOM 1343 N N . GLY A 1 177 ? 4.314 -5.920 -0.083 1.00 75.19 177 GLY A N 1
ATOM 1344 C CA . GLY A 1 177 ? 4.828 -6.229 1.255 1.00 75.19 177 GLY A CA 1
ATOM 1345 C C . GLY A 1 177 ? 4.217 -5.350 2.331 1.00 75.19 177 GLY A C 1
ATOM 1346 O O . GLY A 1 177 ? 3.792 -5.926 3.356 1.00 75.19 177 GLY A O 1
#

Secondary structure (DSSP, 8-state):
-------------------THHHHHHHHHHHHHHHHHHHHHHHHH--SHHHHHHHHHHHHHHHHHHHHHHHHHHT------S--HHHHHHHHHHHHHHHHHHHHHHHHHHHHHH-HHHH--TT-TTS-HHHHHHHHHHIIIIIIIIHHHHHHHHHHHHHHHT---TTTTHHHHHHH-

Radius of gyration: 24.16 Å; chains: 1; bounding box: 49×70×64 Å

pLDDT: mean 77.41, std 15.36, range [34.62, 95.56]